Protein AF-A0A2W5AM70-F1 (afdb_monomer_lite)

Foldseek 3Di:
DDDWDKDKDFLLPDDAFWWFAFFPDDPPPDPPPPGIDGNHDVVSSVVSVPDPTGITITTPD

pLDDT: mean 82.21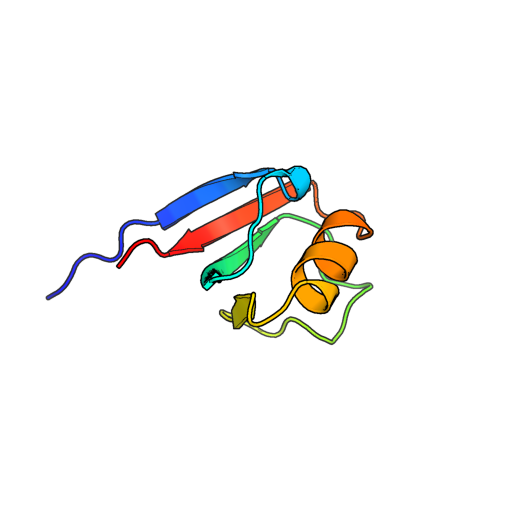, std 12.81, range [47.78, 94.69]

Organism: NCBI:txid1549858

Structure (mmCIF, N/CA/C/O backbone):
data_AF-A0A2W5AM70-F1
#
_entry.id   AF-A0A2W5AM70-F1
#
loop_
_atom_site.group_PDB
_atom_site.id
_atom_site.type_symbol
_atom_site.label_atom_id
_atom_site.label_alt_id
_atom_site.label_comp_id
_atom_site.label_asym_id
_atom_site.label_entity_id
_atom_site.label_seq_id
_atom_site.pdbx_PDB_ins_code
_atom_site.Cartn_x
_atom_site.Cartn_y
_atom_site.Cartn_z
_atom_site.occupancy
_atom_site.B_iso_or_equiv
_atom_site.auth_seq_id
_atom_site.auth_comp_id
_atom_site.auth_asym_id
_atom_site.auth_atom_id
_atom_site.pdbx_PDB_model_num
ATOM 1 N N . MET A 1 1 ? -5.323 9.655 20.722 1.00 47.78 1 MET A N 1
ATOM 2 C CA . MET A 1 1 ? -4.279 9.363 19.719 1.00 47.78 1 MET A CA 1
ATOM 3 C C . MET A 1 1 ? -4.556 7.971 19.191 1.00 47.78 1 MET A C 1
ATOM 5 O O . MET A 1 1 ? -4.346 7.019 19.928 1.00 47.78 1 MET A O 1
ATOM 9 N N . GLY A 1 2 ? -5.162 7.858 18.008 1.00 62.03 2 GLY A N 1
ATOM 10 C CA . GLY A 1 2 ? -5.321 6.562 17.350 1.00 62.03 2 GLY A CA 1
ATOM 11 C C . GLY A 1 2 ? -3.981 6.179 16.737 1.00 62.03 2 GLY A C 1
ATOM 12 O O . GLY A 1 2 ? -3.388 6.995 16.038 1.00 62.03 2 GLY A O 1
ATOM 13 N N . PHE A 1 3 ? -3.470 4.998 17.060 1.00 69.94 3 PHE A N 1
ATOM 14 C CA . PHE A 1 3 ? -2.314 4.445 16.369 1.00 69.94 3 PHE A CA 1
ATOM 15 C C . PHE A 1 3 ? -2.836 3.811 15.082 1.00 69.94 3 PHE A C 1
ATOM 17 O O . PHE A 1 3 ? -3.622 2.867 15.157 1.00 69.94 3 PHE A O 1
ATOM 24 N N . SER A 1 4 ? -2.452 4.337 13.920 1.00 79.62 4 SER A N 1
ATOM 25 C CA . SER A 1 4 ? -2.690 3.629 12.667 1.00 79.62 4 SER A CA 1
ATOM 26 C C . SER A 1 4 ? -1.781 2.407 12.612 1.00 79.62 4 SER A C 1
ATOM 28 O O . SER A 1 4 ? -0.585 2.480 12.906 1.00 79.62 4 SER A O 1
ATOM 30 N N . THR A 1 5 ? -2.366 1.251 12.302 1.00 91.69 5 THR A N 1
ATOM 31 C CA . THR A 1 5 ? -1.598 0.016 12.136 1.00 91.69 5 THR A CA 1
ATOM 32 C C . THR A 1 5 ? -1.242 -0.107 10.668 1.00 91.69 5 THR A C 1
ATOM 34 O O . THR A 1 5 ? -2.097 -0.416 9.842 1.00 91.69 5 THR A O 1
ATOM 37 N N . LEU A 1 6 ? 0.027 0.141 10.355 1.00 92.38 6 LEU A N 1
ATOM 38 C CA . LEU A 1 6 ? 0.548 0.023 9.002 1.00 92.38 6 LEU A CA 1
ATOM 39 C C . LEU A 1 6 ? 1.017 -1.409 8.740 1.00 92.38 6 LEU A C 1
ATOM 41 O O . LEU A 1 6 ? 1.811 -1.966 9.501 1.00 92.38 6 LEU A O 1
ATOM 45 N N . LEU A 1 7 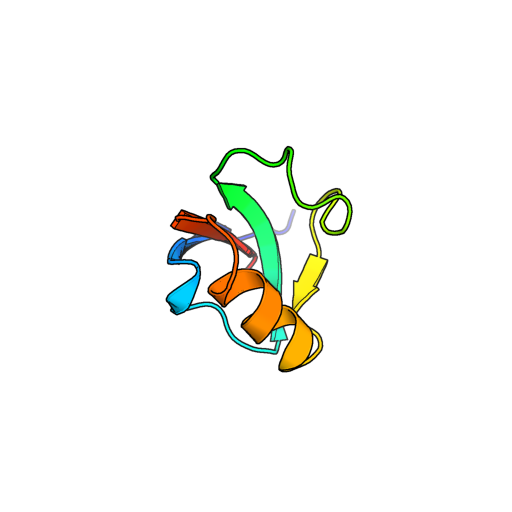? 0.542 -1.995 7.644 1.00 93.44 7 LEU A N 1
ATOM 46 C CA . LEU A 1 7 ? 0.933 -3.325 7.193 1.00 93.44 7 LEU A CA 1
ATOM 47 C C . LEU A 1 7 ? 1.519 -3.252 5.788 1.00 93.44 7 LEU A C 1
ATOM 49 O O . LEU A 1 7 ? 0.881 -2.773 4.858 1.00 93.44 7 LEU A O 1
ATOM 53 N N . ARG A 1 8 ? 2.722 -3.793 5.614 1.00 93.12 8 ARG A N 1
ATOM 54 C CA . ARG A 1 8 ? 3.333 -3.939 4.295 1.00 93.12 8 ARG A CA 1
ATOM 55 C C . ARG A 1 8 ? 2.884 -5.251 3.658 1.00 93.12 8 ARG A C 1
ATOM 57 O O . ARG A 1 8 ? 3.093 -6.314 4.236 1.00 93.12 8 ARG A O 1
ATOM 64 N N . ILE A 1 9 ? 2.299 -5.167 2.469 1.00 93.19 9 ILE A N 1
ATOM 65 C CA . ILE A 1 9 ? 1.830 -6.306 1.669 1.00 93.19 9 ILE A CA 1
ATOM 66 C C . ILE A 1 9 ? 2.449 -6.264 0.270 1.00 93.19 9 ILE A C 1
ATOM 68 O O . ILE A 1 9 ? 2.906 -5.212 -0.188 1.00 93.19 9 ILE A O 1
ATOM 72 N N . ALA A 1 10 ? 2.463 -7.389 -0.443 1.00 91.50 10 ALA A N 1
ATOM 73 C CA . ALA A 1 10 ? 2.852 -7.376 -1.849 1.00 91.50 10 ALA A CA 1
ATOM 74 C C . ALA A 1 10 ? 1.804 -6.631 -2.696 1.00 91.50 10 ALA A C 1
ATOM 76 O O . ALA A 1 10 ? 0.605 -6.681 -2.414 1.00 91.50 10 ALA A O 1
ATOM 77 N N . GLY A 1 11 ? 2.227 -5.984 -3.790 1.00 88.56 11 GLY A N 1
ATOM 78 C CA . GLY A 1 11 ? 1.291 -5.310 -4.707 1.00 88.56 11 GLY A CA 1
ATOM 79 C C . GLY A 1 11 ? 0.229 -6.261 -5.288 1.00 88.56 11 GLY A C 1
ATOM 80 O O . GLY A 1 11 ? -0.914 -5.870 -5.528 1.00 88.56 11 GLY A O 1
ATOM 81 N N . SER A 1 12 ? 0.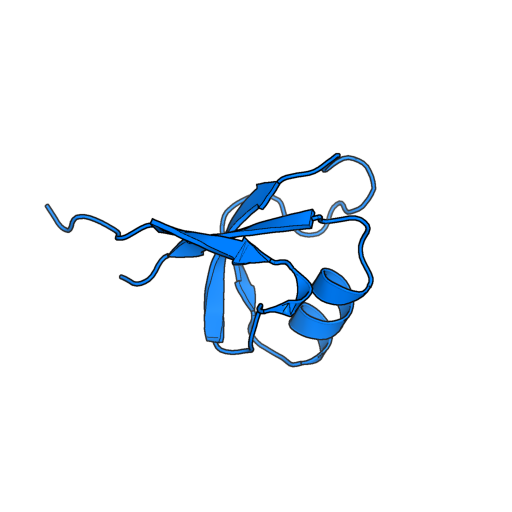570 -7.547 -5.432 1.00 89.50 12 SER A N 1
ATOM 82 C CA . SER A 1 12 ? -0.346 -8.624 -5.832 1.00 89.50 12 SER A CA 1
ATOM 83 C C . SER A 1 12 ? -1.435 -8.926 -4.796 1.00 89.50 12 SER A C 1
ATOM 85 O O . SER A 1 12 ? -2.536 -9.339 -5.167 1.00 89.50 12 SER A O 1
ATOM 87 N N . GLU A 1 13 ? -1.169 -8.687 -3.513 1.00 92.00 13 GLU A N 1
ATOM 88 C CA . GLU A 1 13 ? -2.090 -8.961 -2.405 1.00 92.00 13 GLU A CA 1
ATOM 89 C C . GLU A 1 13 ? -3.102 -7.840 -2.176 1.00 92.00 13 GLU A C 1
ATOM 91 O O . GLU A 1 13 ? -4.100 -8.056 -1.487 1.00 92.00 13 GLU A O 1
ATOM 96 N N . ALA A 1 14 ? -2.888 -6.674 -2.788 1.00 90.56 14 ALA A N 1
ATOM 97 C CA . ALA A 1 14 ? -3.777 -5.531 -2.685 1.00 90.56 14 ALA A CA 1
ATOM 98 C C . ALA A 1 14 ? -5.205 -5.861 -3.153 1.00 90.56 14 ALA 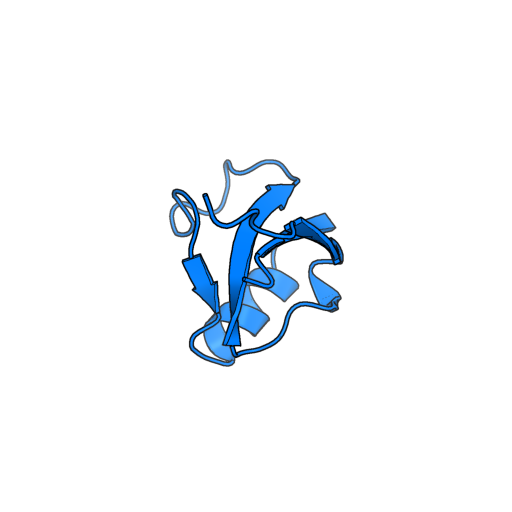A C 1
ATOM 100 O O . ALA A 1 14 ? -5.414 -6.589 -4.135 1.00 90.56 14 ALA A O 1
ATOM 101 N N . ARG A 1 15 ? -6.203 -5.326 -2.441 1.00 93.56 15 ARG A N 1
ATOM 102 C CA . ARG A 1 15 ? -7.636 -5.567 -2.674 1.00 93.56 15 ARG A CA 1
ATOM 103 C C . ARG A 1 15 ? -8.429 -4.269 -2.607 1.00 93.56 15 ARG A C 1
ATOM 105 O O . ARG A 1 15 ? -8.036 -3.317 -1.939 1.00 93.56 15 ARG A O 1
ATOM 112 N N . VAL A 1 16 ? -9.588 -4.281 -3.261 1.00 94.69 16 VAL A N 1
ATOM 113 C CA . VAL A 1 16 ? -10.564 -3.191 -3.180 1.00 94.69 16 VAL A CA 1
ATOM 114 C C . VAL A 1 16 ? -10.943 -2.963 -1.717 1.00 94.69 16 VAL A C 1
ATOM 116 O O . VAL A 1 16 ? -11.201 -3.916 -0.984 1.00 94.69 16 VAL A O 1
ATOM 119 N N . GLY A 1 17 ? -10.967 -1.701 -1.304 1.00 92.31 17 GLY A N 1
ATOM 120 C CA . GLY A 1 17 ? -11.289 -1.257 0.046 1.00 92.31 17 GLY A CA 1
ATOM 121 C C . GLY A 1 17 ? -10.075 -0.944 0.920 1.00 92.31 17 GLY A C 1
ATOM 122 O O . GLY A 1 17 ? -10.248 -0.211 1.890 1.00 92.31 17 GLY A O 1
ATOM 123 N N . MET A 1 18 ? -8.876 -1.430 0.577 1.00 93.31 18 MET A N 1
ATOM 124 C CA . MET A 1 18 ? -7.656 -1.137 1.338 1.00 93.31 18 MET A CA 1
ATOM 125 C C . MET A 1 18 ? -7.216 0.319 1.146 1.00 93.31 18 MET A C 1
ATOM 127 O O . MET A 1 18 ? -7.297 0.860 0.038 1.00 93.31 18 MET A O 1
ATOM 131 N N . PHE A 1 19 ? -6.727 0.932 2.221 1.00 92.44 19 PHE A N 1
ATOM 132 C CA . PHE A 1 19 ? -6.051 2.223 2.177 1.00 92.44 19 PHE A CA 1
ATOM 133 C C . PHE A 1 19 ? -4.564 1.994 1.985 1.00 92.44 19 PHE A C 1
ATOM 135 O O . PHE A 1 19 ? -3.921 1.453 2.868 1.00 92.44 19 PHE A O 1
ATOM 142 N N . VAL A 1 20 ? -4.028 2.377 0.835 1.00 89.94 20 VAL A N 1
ATOM 143 C CA . VAL A 1 20 ? -2.589 2.408 0.588 1.00 89.94 20 VAL A CA 1
ATOM 144 C C . VAL A 1 20 ? -2.055 3.694 1.197 1.00 89.94 20 VAL A C 1
ATOM 146 O O . VAL A 1 20 ? -2.486 4.771 0.811 1.00 89.94 20 VAL A O 1
ATOM 149 N N . ASP A 1 21 ? -1.142 3.579 2.151 1.00 89.62 21 ASP A N 1
ATOM 150 C CA . ASP A 1 21 ? -0.448 4.713 2.757 1.00 89.62 21 ASP A CA 1
ATOM 151 C C . ASP A 1 21 ? 0.797 5.103 1.951 1.00 89.62 21 ASP A C 1
ATOM 153 O O . ASP A 1 21 ? 1.022 6.272 1.647 1.00 89.62 21 ASP A O 1
ATOM 157 N N . ALA A 1 22 ? 1.571 4.100 1.531 1.00 86.62 22 ALA A N 1
ATOM 158 C CA . ALA A 1 22 ? 2.787 4.293 0.756 1.00 86.62 22 ALA A CA 1
ATOM 159 C C . ALA A 1 22 ? 3.013 3.140 -0.226 1.00 86.62 22 ALA A C 1
ATOM 161 O O . ALA A 1 22 ? 2.550 2.016 -0.030 1.00 86.62 22 ALA A O 1
ATOM 162 N N . VAL A 1 23 ? 3.768 3.413 -1.283 1.00 85.69 23 VAL A N 1
ATOM 163 C CA . VAL A 1 23 ? 4.121 2.446 -2.322 1.00 85.69 23 VAL A CA 1
ATOM 164 C C . VAL A 1 23 ? 5.637 2.297 -2.336 1.00 85.69 23 VAL A C 1
ATOM 166 O O . VAL A 1 23 ? 6.347 3.291 -2.460 1.00 85.69 23 VAL A O 1
ATOM 169 N N . ASP A 1 24 ? 6.144 1.069 -2.233 1.00 76.50 24 ASP A N 1
ATOM 170 C CA . ASP A 1 24 ? 7.577 0.801 -2.337 1.00 76.50 24 ASP A CA 1
ATOM 171 C C . ASP A 1 24 ? 7.964 0.499 -3.790 1.00 76.50 24 ASP A C 1
ATOM 173 O O . ASP A 1 24 ? 7.642 -0.560 -4.346 1.00 76.50 24 ASP A O 1
ATOM 177 N N . GLY A 1 25 ? 8.709 1.418 -4.395 1.00 67.25 25 GLY A N 1
ATOM 178 C CA . GLY A 1 25 ? 9.268 1.276 -5.735 1.00 67.25 25 GLY A CA 1
ATOM 179 C C . GLY A 1 25 ? 9.639 2.626 -6.334 1.00 67.25 25 GLY A C 1
ATOM 180 O O . GLY A 1 25 ? 9.380 3.667 -5.730 1.00 67.25 25 GLY A O 1
ATOM 181 N N . ASP A 1 26 ? 10.231 2.603 -7.530 1.00 60.72 26 ASP A N 1
ATOM 182 C CA . ASP A 1 26 ? 10.423 3.806 -8.336 1.00 60.72 26 ASP A CA 1
ATOM 183 C C . ASP A 1 26 ? 9.050 4.366 -8.725 1.00 60.72 26 ASP A C 1
ATOM 185 O O . ASP A 1 26 ? 8.429 4.003 -9.721 1.00 60.72 26 ASP A O 1
ATOM 189 N N . TRP A 1 27 ? 8.588 5.267 -7.866 1.00 58.34 27 TRP A N 1
ATOM 190 C CA . TRP A 1 27 ? 7.414 6.130 -7.949 1.00 58.34 27 TRP A CA 1
ATOM 191 C C . TRP A 1 27 ? 7.305 6.900 -9.285 1.00 58.34 27 TRP A C 1
ATOM 193 O O . TRP A 1 27 ? 6.271 7.484 -9.604 1.00 58.34 27 TRP A O 1
ATOM 203 N N . LEU A 1 28 ? 8.386 6.918 -10.071 1.00 51.25 28 LEU A N 1
ATOM 204 C CA . LEU A 1 28 ? 8.614 7.859 -11.160 1.00 51.25 28 LEU A CA 1
ATOM 205 C C . LEU A 1 28 ? 7.726 7.643 -12.397 1.00 51.25 28 LEU A C 1
ATOM 207 O O . LEU A 1 28 ? 7.520 8.596 -13.142 1.00 51.25 28 LEU A O 1
ATOM 211 N N . ASP A 1 29 ? 7.169 6.445 -12.603 1.00 54.78 29 ASP A N 1
ATOM 212 C CA . ASP A 1 29 ? 6.392 6.121 -13.814 1.00 54.78 29 ASP A CA 1
ATOM 213 C C . ASP A 1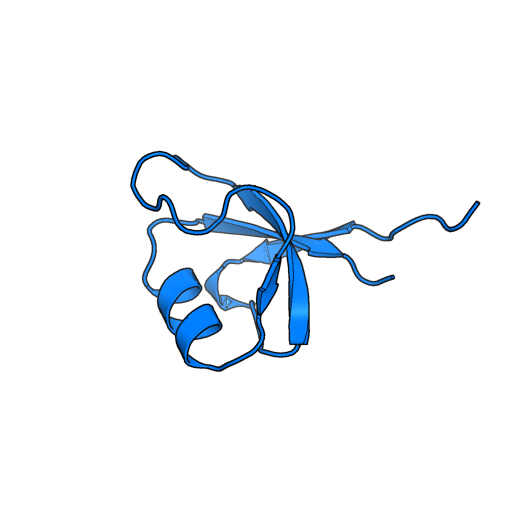 29 ? 4.867 6.255 -13.662 1.00 54.78 29 ASP A C 1
ATOM 215 O O . ASP A 1 29 ? 4.140 6.121 -14.649 1.00 54.78 29 ASP A O 1
ATOM 219 N N . ASN A 1 30 ? 4.340 6.530 -12.460 1.00 57.00 30 ASN A N 1
ATOM 220 C CA . ASN A 1 30 ? 2.891 6.632 -12.269 1.00 57.00 30 ASN A CA 1
ATOM 221 C C . ASN A 1 30 ? 2.481 7.895 -11.489 1.00 57.00 30 ASN A C 1
ATOM 223 O O . ASN A 1 30 ? 2.392 7.862 -10.261 1.00 57.00 30 ASN A O 1
ATOM 227 N N . PRO A 1 31 ? 2.137 9.005 -12.173 1.00 59.25 31 PRO A N 1
ATOM 228 C CA . PRO A 1 31 ? 1.761 10.270 -11.528 1.00 59.25 31 PRO A CA 1
ATOM 229 C C . PRO A 1 31 ? 0.432 10.218 -10.741 1.00 59.25 31 PRO A C 1
ATOM 231 O O . PRO A 1 31 ? -0.016 11.238 -10.228 1.00 59.25 31 PRO A O 1
ATOM 234 N N . PHE A 1 32 ? -0.220 9.053 -10.645 1.00 61.81 32 PHE A N 1
ATOM 235 C CA . PHE A 1 32 ? -1.564 8.875 -10.079 1.00 61.81 32 PHE A CA 1
ATOM 236 C C . PHE A 1 32 ? -1.646 8.727 -8.554 1.00 61.81 32 PHE A C 1
ATOM 238 O O . PHE A 1 32 ? -2.740 8.759 -8.003 1.00 61.81 32 PHE A O 1
ATOM 245 N N . TRP A 1 33 ? -0.538 8.517 -7.863 1.00 65.44 33 TRP A N 1
ATOM 246 C CA . TRP A 1 33 ? -0.533 7.980 -6.488 1.00 65.44 33 TRP A CA 1
ATOM 247 C C . TRP A 1 33 ? 0.270 8.921 -5.565 1.00 65.44 33 TRP A C 1
ATOM 249 O O . TRP A 1 33 ? 1.120 8.520 -4.775 1.00 65.44 33 TRP A O 1
ATOM 259 N N . SER A 1 34 ? 0.025 10.225 -5.688 1.00 58.06 34 SER A N 1
ATOM 260 C CA . SER A 1 34 ? 0.637 11.232 -4.824 1.00 58.06 34 SER A CA 1
ATOM 261 C C . SER A 1 34 ? 0.059 11.144 -3.400 1.00 58.06 34 SER A C 1
ATOM 263 O O . SER A 1 34 ? -0.884 11.862 -3.069 1.00 58.06 34 SER A O 1
ATOM 265 N N . GLY A 1 35 ? 0.613 10.260 -2.567 1.00 73.88 35 GLY A N 1
ATOM 266 C CA . GLY A 1 35 ? 0.258 10.099 -1.150 1.00 73.88 35 GLY A CA 1
ATOM 267 C C . GLY A 1 35 ? -0.684 8.928 -0.863 1.00 73.88 35 GLY A C 1
ATOM 268 O O . GLY A 1 35 ? -0.865 8.052 -1.705 1.00 73.88 35 GLY A O 1
ATOM 269 N N . SER A 1 36 ? -1.273 8.913 0.336 1.00 82.88 36 SER A N 1
ATOM 270 C CA . SER A 1 36 ? -2.166 7.842 0.777 1.00 82.88 36 SER A CA 1
ATOM 271 C C . SER A 1 36 ? -3.484 7.864 -0.017 1.00 82.88 36 SER A C 1
ATOM 273 O O . SER A 1 36 ? -4.156 8.894 -0.099 1.00 82.88 36 SER A O 1
ATOM 275 N N . PHE A 1 37 ? -3.885 6.733 -0.598 1.00 87.25 37 PHE A N 1
ATOM 276 C CA . PHE A 1 37 ? -5.100 6.603 -1.407 1.00 87.25 37 PHE A CA 1
ATOM 277 C C . PHE A 1 37 ? -5.854 5.311 -1.098 1.00 87.25 37 PHE A C 1
ATOM 279 O O . PHE A 1 37 ? -5.279 4.291 -0.727 1.00 87.25 37 PHE A O 1
ATOM 286 N N . LYS A 1 38 ? -7.173 5.322 -1.292 1.00 89.94 38 LYS A N 1
ATOM 287 C CA . LYS A 1 38 ? -8.002 4.121 -1.165 1.00 89.94 38 LYS A CA 1
ATOM 288 C C . LYS A 1 38 ? -8.103 3.409 -2.509 1.00 89.94 38 LYS A C 1
ATOM 290 O O . LYS A 1 38 ? -8.410 4.046 -3.511 1.00 89.94 38 LYS A O 1
ATOM 295 N N . LEU A 1 39 ? -7.942 2.087 -2.516 1.00 90.94 39 LEU A N 1
ATOM 296 C CA . LEU A 1 39 ? -8.290 1.243 -3.662 1.00 90.94 39 LEU A CA 1
ATOM 297 C C . LEU A 1 39 ? -9.817 1.161 -3.758 1.00 90.94 39 LEU A C 1
ATOM 299 O O . LEU A 1 39 ? -10.437 0.306 -3.126 1.00 90.94 39 LEU A O 1
ATOM 303 N N . ALA A 1 40 ? -10.442 2.093 -4.474 1.00 89.62 40 ALA A N 1
ATOM 304 C CA . ALA A 1 40 ? -11.895 2.239 -4.484 1.00 89.62 40 ALA A CA 1
ATOM 305 C C . ALA A 1 40 ? -12.574 1.206 -5.389 1.00 89.62 40 ALA A C 1
ATOM 307 O O . ALA A 1 40 ? -13.690 0.772 -5.096 1.00 89.62 40 ALA A O 1
ATOM 308 N N . ASP A 1 41 ? -11.895 0.781 -6.455 1.00 92.50 41 ASP A N 1
ATOM 309 C CA . ASP A 1 41 ? -12.437 -0.175 -7.410 1.00 92.50 41 ASP A CA 1
ATOM 310 C C . ASP A 1 41 ? -11.404 -1.198 -7.918 1.00 92.50 41 ASP A C 1
ATOM 312 O O . ASP A 1 41 ? -10.215 -1.181 -7.590 1.00 92.50 41 ASP A O 1
ATOM 316 N N . GLN A 1 42 ? -11.880 -2.158 -8.716 1.00 90.69 42 GLN A N 1
ATOM 317 C CA . GLN A 1 42 ? -11.017 -3.190 -9.295 1.00 90.69 42 GLN A CA 1
ATOM 318 C C . GLN A 1 42 ? -10.017 -2.642 -10.321 1.00 90.69 42 GLN A C 1
ATOM 320 O O . GLN A 1 42 ? -9.000 -3.290 -10.562 1.00 90.69 42 GLN A O 1
ATOM 325 N N . ARG A 1 43 ? -10.279 -1.482 -10.933 1.00 88.69 43 ARG A N 1
ATOM 326 C CA . ARG A 1 43 ? -9.362 -0.844 -11.885 1.00 88.69 43 ARG A CA 1
ATOM 327 C C . ARG A 1 43 ? -8.151 -0.298 -11.143 1.00 88.69 43 ARG A C 1
ATOM 329 O O . ARG A 1 43 ? -7.042 -0.479 -11.635 1.00 88.69 43 ARG A O 1
ATOM 336 N N . ASP A 1 44 ? -8.337 0.273 -9.956 1.00 87.31 44 ASP A N 1
ATOM 337 C CA . ASP A 1 44 ? -7.232 0.709 -9.095 1.00 87.31 44 ASP A CA 1
ATOM 338 C C . ASP A 1 44 ? -6.340 -0.471 -8.700 1.00 87.31 44 ASP A C 1
ATOM 340 O O . ASP A 1 44 ? -5.118 -0.418 -8.846 1.00 87.31 44 ASP A O 1
ATOM 344 N N . VAL A 1 45 ? -6.956 -1.582 -8.278 1.00 89.50 45 VAL A N 1
ATOM 345 C CA . VAL A 1 45 ? -6.231 -2.818 -7.946 1.00 89.50 45 VAL A CA 1
ATOM 346 C C . VAL A 1 45 ? -5.497 -3.368 -9.168 1.00 89.50 45 VAL A C 1
ATOM 348 O O . VAL A 1 45 ? -4.336 -3.755 -9.065 1.00 89.50 45 VAL A O 1
ATOM 351 N N . ALA A 1 46 ? -6.142 -3.396 -10.336 1.00 89.06 46 ALA A N 1
ATOM 352 C CA . ALA A 1 46 ? -5.521 -3.867 -11.571 1.00 89.06 46 ALA A CA 1
ATOM 353 C C . ALA A 1 46 ? -4.338 -2.984 -11.992 1.00 89.06 46 ALA A C 1
ATOM 355 O O . ALA A 1 46 ? -3.307 -3.512 -12.401 1.00 89.06 46 ALA A O 1
ATOM 356 N N . ARG A 1 47 ? -4.449 -1.658 -11.840 1.00 85.38 47 ARG A N 1
ATOM 357 C CA . ARG A 1 47 ? -3.351 -0.711 -12.086 1.00 85.38 47 ARG A CA 1
ATOM 358 C C . ARG A 1 47 ? -2.180 -0.957 -11.147 1.00 85.38 47 ARG A C 1
ATOM 360 O O . ARG A 1 47 ? -1.048 -1.024 -11.609 1.00 85.38 47 ARG A O 1
ATOM 367 N N . LEU A 1 48 ? -2.447 -1.137 -9.854 1.00 84.81 48 LEU A N 1
ATOM 368 C CA . LEU A 1 48 ? -1.405 -1.430 -8.873 1.00 84.81 48 LEU A CA 1
ATOM 369 C C . LEU A 1 48 ? -0.708 -2.763 -9.175 1.00 84.81 48 LEU A C 1
ATOM 371 O O . LEU A 1 48 ? 0.516 -2.826 -9.197 1.00 84.81 48 LEU A O 1
ATOM 375 N N . ARG A 1 49 ? -1.470 -3.809 -9.500 1.00 85.81 49 ARG A N 1
ATOM 376 C CA . ARG A 1 49 ? -0.925 -5.128 -9.858 1.00 85.81 49 ARG A CA 1
ATOM 377 C C . ARG A 1 49 ? -0.181 -5.152 -11.193 1.00 85.81 49 ARG A C 1
ATOM 379 O O . ARG A 1 49 ? 0.707 -5.977 -11.362 1.00 85.81 49 ARG A O 1
ATOM 386 N N . GLY A 1 50 ? -0.563 -4.296 -12.140 1.00 84.19 50 GLY A N 1
ATOM 387 C CA . GLY A 1 50 ? 0.098 -4.156 -13.441 1.00 84.19 50 GLY A CA 1
ATOM 388 C C . 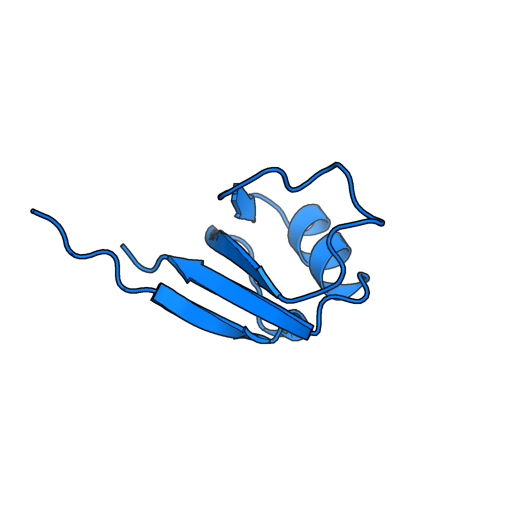GLY A 1 50 ? 1.320 -3.234 -13.425 1.00 84.19 50 GLY A C 1
ATOM 389 O O . GLY A 1 50 ? 2.006 -3.118 -14.435 1.00 84.19 50 GLY A O 1
ATOM 390 N N . SER A 1 51 ? 1.580 -2.566 -12.303 1.00 80.94 51 SER A N 1
ATOM 391 C CA . SER A 1 51 ? 2.720 -1.669 -12.137 1.00 80.94 51 SER A CA 1
ATOM 392 C C . SER A 1 51 ? 3.989 -2.423 -11.713 1.00 80.94 51 SER A C 1
ATOM 394 O O . SER A 1 51 ? 3.897 -3.540 -11.201 1.00 80.94 51 SER A O 1
ATOM 396 N N . PRO A 1 52 ? 5.180 -1.810 -11.832 1.00 81.62 52 PRO A N 1
ATOM 397 C CA . PRO A 1 52 ? 6.426 -2.394 -11.326 1.00 81.62 52 PRO A CA 1
ATOM 398 C C . PRO A 1 52 ? 6.546 -2.383 -9.786 1.00 81.62 52 PRO A C 1
ATOM 400 O O . PRO A 1 52 ? 7.612 -2.695 -9.248 1.00 81.62 52 PRO A O 1
ATOM 403 N N . VAL A 1 53 ? 5.482 -2.024 -9.059 1.00 82.69 53 VAL A N 1
ATOM 404 C CA . VAL A 1 53 ? 5.472 -1.971 -7.594 1.00 82.69 53 VAL A CA 1
ATOM 405 C C . VAL A 1 53 ? 5.650 -3.358 -7.000 1.00 82.69 53 VAL A C 1
ATOM 407 O O . VAL A 1 53 ? 4.895 -4.287 -7.287 1.00 82.69 53 VAL A O 1
ATOM 410 N N . ARG A 1 54 ? 6.618 -3.480 -6.090 1.00 85.50 54 ARG A N 1
ATOM 411 C CA . ARG A 1 54 ? 6.880 -4.741 -5.385 1.00 85.50 54 ARG A CA 1
ATOM 412 C C . ARG A 1 54 ? 5.993 -4.894 -4.157 1.00 85.50 54 ARG A C 1
ATOM 414 O O . ARG A 1 54 ? 5.420 -5.959 -3.934 1.00 85.50 54 ARG A O 1
ATOM 421 N N . SER A 1 55 ? 5.858 -3.831 -3.375 1.00 90.25 55 SER A N 1
ATOM 422 C CA . SER A 1 55 ? 5.055 -3.831 -2.157 1.00 90.25 55 SER A CA 1
ATOM 423 C C . SER A 1 55 ? 4.387 -2.489 -1.928 1.00 90.25 55 SER A C 1
ATOM 425 O O . SER A 1 55 ? 4.843 -1.459 -2.417 1.00 90.25 55 SER A O 1
ATOM 427 N N . VAL A 1 56 ? 3.305 -2.517 -1.163 1.00 90.50 56 VAL A N 1
ATOM 428 C CA . VAL A 1 56 ? 2.624 -1.327 -0.666 1.00 90.50 56 VAL A CA 1
ATOM 429 C C . VAL A 1 56 ? 2.439 -1.443 0.834 1.00 90.50 56 VAL A C 1
ATOM 431 O O . VAL A 1 56 ? 2.232 -2.533 1.367 1.00 90.50 56 VAL A O 1
ATOM 434 N N . THR A 1 57 ? 2.493 -0.310 1.509 1.00 91.69 57 THR A N 1
ATOM 435 C CA . THR A 1 57 ? 2.072 -0.178 2.896 1.00 91.69 57 THR A CA 1
ATOM 436 C C . THR A 1 57 ? 0.608 0.212 2.895 1.00 91.69 57 THR A C 1
ATOM 438 O O . THR A 1 57 ? 0.235 1.186 2.245 1.00 91.69 57 THR A O 1
ATOM 441 N N . ILE A 1 58 ? -0.217 -0.551 3.602 1.00 92.88 58 ILE A N 1
ATOM 442 C CA . ILE A 1 58 ? -1.626 -0.250 3.815 1.00 92.88 58 ILE A CA 1
ATOM 443 C C . ILE A 1 58 ? -1.883 0.170 5.258 1.00 92.88 58 ILE A C 1
ATOM 445 O O . ILE A 1 58 ? -1.234 -0.330 6.176 1.00 92.88 58 ILE A O 1
ATOM 449 N N . ASP A 1 59 ? -2.851 1.056 5.447 1.00 92.56 59 ASP A N 1
ATOM 450 C CA . ASP A 1 59 ? -3.398 1.404 6.753 1.00 92.56 59 ASP A CA 1
ATOM 451 C C . ASP A 1 59 ? -4.604 0.502 7.073 1.00 92.56 59 ASP A C 1
ATOM 453 O O . ASP A 1 59 ? -5.477 0.281 6.225 1.00 92.56 59 ASP A O 1
ATOM 457 N N . LEU A 1 60 ? -4.614 -0.061 8.284 1.00 87.69 60 LEU A N 1
ATOM 458 C CA . LEU A 1 60 ? -5.667 -0.928 8.822 1.00 87.69 60 LEU A CA 1
ATOM 459 C C . LEU A 1 60 ? -6.580 -0.228 9.848 1.00 87.69 60 LEU A C 1
ATOM 461 O O . LEU A 1 60 ? -7.392 -0.910 10.477 1.00 87.69 60 LEU A O 1
ATOM 465 N N . ALA A 1 61 ? -6.407 1.078 10.068 1.00 82.31 61 ALA A N 1
ATOM 466 C CA . ALA A 1 61 ? -7.187 1.881 11.011 1.00 82.31 61 ALA A CA 1
ATOM 467 C C . ALA A 1 61 ? -8.654 2.087 10.602 1.00 82.31 61 ALA A C 1
ATOM 469 O O . ALA A 1 61 ? -8.967 2.108 9.387 1.00 82.31 61 ALA A O 1
#

InterPro domains:
  IPR021812 Domain of unknown function DUF3391 [PF11871] (8-60)

Secondary structure (DSSP, 8-state):
-----EEEEEGGG--TT-EEEEEES-GGG-TT--S-EE--SHHHHHHHHHSS--EEEEE--

Sequence (61 aa):
MGFSTLLRIAGSEARVGMFVDAVDGDWLDNPFWSGSFKLADQRDVARLRGSPVRSVTIDLA

Radius of gyration: 10.99 Å; chains: 1; bounding box: 23×20×34 Å